Protein AF-A0A1V4Z090-F1 (afdb_monomer_lite)

pLDDT: mean 82.0, std 20.71, range [32.5, 97.88]

Structure (mmCIF, N/CA/C/O backbone):
data_AF-A0A1V4Z090-F1
#
_entry.id   AF-A0A1V4Z090-F1
#
loop_
_atom_site.group_PDB
_atom_site.id
_atom_site.type_symbol
_atom_site.label_atom_id
_atom_site.label_alt_id
_atom_site.label_comp_id
_atom_site.label_asym_id
_atom_site.label_entity_id
_atom_site.label_seq_id
_atom_site.pdbx_PDB_ins_code
_atom_site.Cartn_x
_atom_site.Cartn_y
_atom_site.Cartn_z
_atom_site.occupancy
_atom_site.B_iso_or_equiv
_atom_site.auth_seq_id
_atom_site.auth_comp_id
_atom_site.auth_asym_id
_atom_site.auth_atom_id
_atom_site.pdbx_PDB_model_num
ATOM 1 N N . MET A 1 1 ? 5.883 -4.866 31.010 1.00 48.19 1 MET A N 1
ATOM 2 C CA . MET A 1 1 ? 4.693 -4.701 30.143 1.00 48.19 1 MET A CA 1
ATOM 3 C C . MET A 1 1 ? 3.628 -3.938 30.915 1.00 48.19 1 MET A C 1
ATOM 5 O O . MET A 1 1 ? 3.401 -4.302 32.065 1.00 48.19 1 MET A O 1
ATOM 9 N N . PRO A 1 2 ? 2.993 -2.899 30.347 1.00 53.09 2 PRO A N 1
ATOM 10 C CA . PRO A 1 2 ? 1.845 -2.269 30.990 1.00 53.09 2 PRO A CA 1
ATOM 11 C C . PRO A 1 2 ? 0.722 -3.305 31.203 1.00 53.09 2 PRO A C 1
ATOM 13 O O . PRO A 1 2 ? 0.568 -4.217 30.383 1.00 53.09 2 PRO A O 1
ATOM 16 N N . PRO A 1 3 ? -0.043 -3.213 32.303 1.00 63.41 3 PRO A N 1
ATOM 17 C CA . PRO A 1 3 ? -1.095 -4.174 32.608 1.00 63.41 3 PRO A CA 1
ATOM 18 C C . PRO A 1 3 ? -2.150 -4.200 31.496 1.00 63.41 3 PRO A C 1
ATOM 20 O O . PRO A 1 3 ? -2.574 -3.152 31.006 1.00 63.41 3 PRO A O 1
ATOM 23 N N . LYS A 1 4 ? -2.600 -5.407 31.112 1.00 71.31 4 LYS A N 1
ATOM 24 C CA . LYS A 1 4 ? -3.694 -5.584 30.139 1.00 71.31 4 LYS A CA 1
ATOM 25 C C . LYS A 1 4 ? -4.899 -4.746 30.581 1.00 71.31 4 LYS A C 1
ATOM 27 O O . LYS A 1 4 ? -5.270 -4.787 31.760 1.00 71.31 4 LYS A O 1
ATOM 32 N N . SER A 1 5 ? -5.496 -3.991 29.657 1.00 84.00 5 SER A N 1
ATOM 33 C CA . SER A 1 5 ? -6.622 -3.109 29.979 1.00 84.00 5 SER A CA 1
ATOM 34 C C . SER A 1 5 ? -7.790 -3.908 30.579 1.00 84.00 5 SER A C 1
ATOM 36 O O . SER A 1 5 ? -7.995 -5.077 30.243 1.00 84.00 5 SER A O 1
ATOM 38 N N . ALA A 1 6 ? -8.575 -3.283 31.463 1.00 88.19 6 ALA A N 1
ATOM 39 C CA . ALA A 1 6 ? -9.779 -3.908 32.019 1.00 88.19 6 ALA A CA 1
ATOM 40 C C . ALA A 1 6 ? -10.785 -4.306 30.922 1.00 88.19 6 ALA A C 1
ATOM 42 O O . ALA A 1 6 ? -11.465 -5.315 31.056 1.00 88.19 6 ALA A O 1
ATOM 43 N N . VAL A 1 7 ? -10.807 -3.567 29.806 1.00 91.56 7 VAL A N 1
ATOM 44 C CA . VAL A 1 7 ? -11.645 -3.860 28.635 1.00 91.56 7 VAL A CA 1
ATOM 45 C C . VAL A 1 7 ? -11.236 -5.170 27.959 1.00 91.56 7 VAL A C 1
ATOM 47 O O . VAL A 1 7 ? -12.103 -5.932 27.554 1.00 91.56 7 VAL A O 1
ATOM 50 N N . ILE A 1 8 ? -9.936 -5.488 27.887 1.00 92.00 8 ILE A N 1
ATOM 51 C CA . ILE A 1 8 ? -9.457 -6.738 27.263 1.00 92.00 8 ILE A CA 1
ATOM 52 C C . ILE A 1 8 ? -9.982 -7.971 28.007 1.00 92.00 8 ILE A C 1
ATOM 54 O O . ILE A 1 8 ? -10.250 -8.995 27.386 1.00 92.00 8 ILE A O 1
ATOM 58 N N . ARG A 1 9 ? -10.114 -7.873 29.333 1.00 91.25 9 ARG A N 1
ATOM 59 C CA . ARG A 1 9 ? -10.601 -8.962 30.191 1.00 91.25 9 ARG A CA 1
ATOM 60 C C . ARG A 1 9 ? -12.127 -9.000 30.319 1.00 91.25 9 ARG A C 1
ATOM 62 O O . ARG A 1 9 ? -12.643 -9.919 30.943 1.00 91.25 9 ARG A O 1
ATOM 69 N N . SER A 1 10 ? -12.832 -8.007 29.781 1.00 92.25 10 SER A N 1
ATOM 70 C CA . SER A 1 10 ? -14.283 -7.902 29.907 1.00 92.25 10 SER A CA 1
ATOM 71 C C . SER A 1 10 ? -14.981 -8.965 29.050 1.00 92.25 10 SER A C 1
ATOM 73 O O . SER A 1 10 ? -14.665 -9.076 27.861 1.00 92.25 10 SER A O 1
ATOM 75 N N . PRO A 1 11 ? -15.982 -9.695 29.579 1.00 94.25 11 PRO A N 1
ATOM 76 C CA . PRO A 1 11 ? -16.840 -10.550 28.758 1.00 94.25 11 PRO A CA 1
ATOM 77 C C . PRO A 1 11 ? -17.638 -9.739 27.722 1.00 94.25 11 PRO A C 1
ATOM 79 O O . PRO A 1 11 ? -18.035 -10.266 26.685 1.00 94.25 11 PRO A O 1
ATOM 82 N N . ASN A 1 12 ? -17.819 -8.433 27.949 1.00 95.50 12 ASN A N 1
ATOM 83 C CA . ASN A 1 12 ? -18.485 -7.520 27.027 1.00 95.50 12 ASN A CA 1
ATOM 84 C C . ASN A 1 12 ? -17.537 -6.840 26.020 1.00 95.50 12 ASN A C 1
ATOM 86 O O . ASN A 1 12 ? -17.989 -5.969 25.272 1.00 95.50 12 ASN A O 1
ATOM 90 N N . ARG A 1 13 ? -16.258 -7.245 25.926 1.00 95.31 13 ARG A N 1
ATOM 91 C CA . ARG A 1 13 ? -15.265 -6.649 25.006 1.00 95.31 13 ARG A CA 1
ATOM 92 C C . ARG A 1 13 ? -15.789 -6.488 23.577 1.00 95.31 13 ARG A C 1
ATOM 94 O O . ARG A 1 13 ? -15.709 -5.398 23.028 1.00 95.31 13 ARG A O 1
ATOM 101 N N . ALA A 1 14 ? -16.371 -7.536 22.994 1.00 96.31 14 ALA A N 1
ATOM 102 C CA . ALA A 1 14 ? -16.863 -7.485 21.614 1.00 96.31 14 ALA A CA 1
ATOM 103 C C . ALA A 1 14 ? -17.972 -6.434 21.415 1.00 96.31 14 ALA A C 1
ATOM 105 O O . ALA A 1 14 ? -18.048 -5.790 20.371 1.00 96.31 14 ALA A O 1
ATOM 106 N N . LYS A 1 15 ? -18.832 -6.229 22.421 1.00 96.69 15 LYS A N 1
ATOM 107 C CA . LYS A 1 15 ? -19.849 -5.168 22.386 1.00 96.69 15 LYS A CA 1
ATOM 108 C C . LYS A 1 15 ? -19.212 -3.790 22.565 1.00 96.69 15 LYS A C 1
ATOM 110 O O . LYS A 1 15 ? -19.613 -2.860 21.875 1.00 96.69 15 LYS A O 1
ATOM 115 N N . ILE A 1 16 ? -18.206 -3.666 23.433 1.00 96.06 16 ILE A N 1
ATOM 116 C CA . ILE A 1 16 ? -17.433 -2.428 23.604 1.00 96.06 16 ILE A CA 1
ATOM 117 C C . ILE A 1 16 ? -16.760 -2.028 22.283 1.00 96.06 16 ILE A C 1
ATOM 119 O O . ILE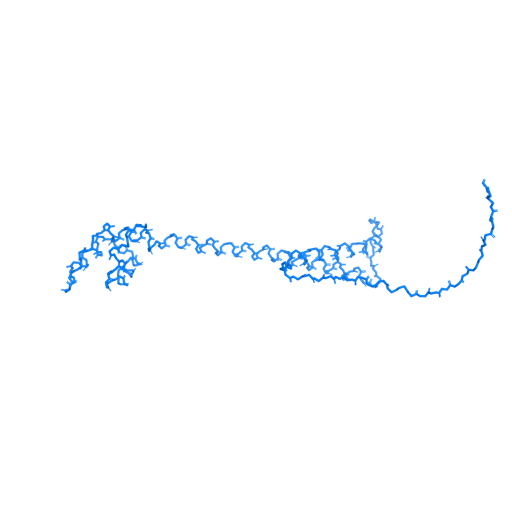 A 1 16 ? -16.893 -0.877 21.878 1.00 96.06 16 ILE A O 1
ATOM 123 N N . ASP A 1 17 ? -16.116 -2.968 21.585 1.00 96.81 17 ASP A N 1
ATOM 124 C CA . ASP A 1 17 ? -15.487 -2.735 20.277 1.00 96.81 17 ASP A CA 1
ATOM 125 C C . ASP A 1 17 ? -16.512 -2.207 19.256 1.00 96.81 17 ASP A C 1
ATOM 127 O O . ASP A 1 17 ? -16.273 -1.182 18.622 1.00 96.81 17 ASP A O 1
ATOM 131 N N . ARG A 1 18 ? -17.705 -2.819 19.178 1.00 97.19 18 ARG A N 1
ATOM 132 C CA . ARG A 1 18 ? -18.801 -2.348 18.303 1.00 97.19 18 ARG A CA 1
ATOM 133 C C . ARG A 1 18 ? -19.298 -0.946 18.654 1.00 97.19 18 ARG A C 1
ATOM 135 O O . ARG A 1 18 ? -19.659 -0.181 17.767 1.00 97.19 18 ARG A O 1
ATOM 142 N N . LEU A 1 19 ? -19.372 -0.599 19.938 1.00 96.88 19 LEU A N 1
ATOM 143 C CA . LEU A 1 19 ? -19.773 0.748 20.356 1.00 96.88 19 LEU A CA 1
ATOM 144 C C . LEU A 1 19 ? -18.691 1.773 19.989 1.00 96.88 19 LEU A C 1
ATOM 146 O O . LEU A 1 19 ? -19.007 2.845 19.480 1.00 96.88 19 LEU A O 1
ATOM 150 N N . LEU A 1 20 ? -17.415 1.428 20.178 1.00 96.06 20 LEU A N 1
ATOM 151 C CA . LEU A 1 20 ? -16.291 2.271 19.765 1.00 96.06 20 LEU A CA 1
ATOM 152 C C . LEU A 1 20 ? -16.247 2.472 18.246 1.00 96.06 20 LEU A C 1
ATOM 154 O O . LEU A 1 20 ? -15.969 3.583 17.797 1.00 96.06 20 LEU A O 1
ATOM 158 N N . GLU A 1 21 ? -16.547 1.427 17.475 1.00 95.69 21 GLU A N 1
ATOM 159 C CA . GLU A 1 21 ? -16.685 1.475 16.016 1.00 95.69 21 GLU A CA 1
ATOM 160 C C . GLU A 1 21 ? -17.807 2.426 15.583 1.00 95.69 21 GLU A C 1
ATOM 162 O O . GLU A 1 21 ? -17.612 3.240 14.685 1.00 95.69 21 GLU A O 1
ATOM 167 N N . LYS A 1 22 ? -18.948 2.407 16.284 1.00 95.75 22 LYS A N 1
ATOM 168 C CA . LYS A 1 22 ? -20.060 3.351 16.073 1.00 95.75 22 LYS A CA 1
ATOM 169 C C . LYS A 1 22 ? -19.756 4.789 16.510 1.00 95.75 22 LYS A C 1
ATOM 171 O O . LYS A 1 22 ? -20.589 5.669 16.320 1.00 95.75 22 LYS A O 1
ATOM 176 N N . GLY A 1 23 ? -18.586 5.042 17.096 1.00 94.56 23 GLY A N 1
ATOM 177 C CA . GLY A 1 23 ? -18.184 6.368 17.560 1.00 94.56 23 GLY A CA 1
ATOM 178 C C . GLY A 1 23 ? -18.700 6.736 18.951 1.00 94.56 23 GLY A C 1
ATOM 179 O O . GLY A 1 23 ? -18.560 7.890 19.358 1.00 94.56 23 GLY A O 1
ATOM 180 N N . GLU A 1 24 ? -19.242 5.778 19.707 1.00 97.25 24 GLU A N 1
ATOM 181 C CA . GLU A 1 24 ? -19.766 6.041 21.044 1.00 97.25 24 GLU A CA 1
ATOM 182 C C . GLU A 1 24 ? -18.681 6.535 22.004 1.00 97.25 24 GLU A C 1
ATOM 184 O O . GLU A 1 24 ? -17.514 6.117 21.976 1.00 97.25 24 GLU A O 1
ATOM 189 N N . SER A 1 25 ? -19.075 7.440 22.901 1.00 96.69 25 SER A N 1
ATOM 190 C CA . SER A 1 25 ? -18.127 8.027 23.845 1.00 96.69 25 SER A CA 1
ATOM 191 C C . SER A 1 25 ? -17.708 7.013 24.923 1.00 96.69 25 SER A C 1
ATOM 193 O O . SER A 1 25 ? -18.538 6.246 25.419 1.00 96.69 25 SER A O 1
ATOM 195 N N . PRO A 1 26 ? -16.451 7.052 25.412 1.00 96.75 26 PRO A N 1
ATOM 196 C CA . PRO A 1 26 ? -16.029 6.214 26.536 1.00 96.75 26 PRO A CA 1
ATOM 197 C C . PRO A 1 26 ? -16.899 6.375 27.794 1.00 96.75 26 PRO A C 1
ATOM 199 O O . PRO A 1 26 ? -17.019 5.441 28.586 1.00 96.75 26 PRO A O 1
ATOM 202 N N . ARG A 1 27 ? -17.518 7.551 27.988 1.00 97.31 27 ARG A N 1
ATOM 203 C CA . ARG A 1 27 ? -18.466 7.806 29.085 1.00 97.31 27 ARG A CA 1
ATOM 204 C C . ARG A 1 27 ? -19.779 7.060 28.889 1.00 97.31 27 ARG A C 1
ATOM 206 O O . ARG A 1 27 ? -20.229 6.417 29.832 1.00 97.31 27 ARG A O 1
ATOM 213 N N . PHE A 1 28 ? -20.346 7.102 27.684 1.00 97.88 28 PHE A N 1
ATOM 214 C CA . PHE A 1 28 ? -21.547 6.341 27.343 1.00 97.88 28 PHE A CA 1
ATOM 215 C C . PHE A 1 28 ? -21.330 4.847 27.594 1.00 97.88 28 PHE A C 1
ATOM 217 O O . PHE A 1 28 ? -22.081 4.233 28.346 1.00 97.88 28 PHE A O 1
ATOM 224 N N . ILE A 1 29 ? -20.235 4.293 27.068 1.00 97.44 29 ILE A N 1
ATOM 225 C CA . ILE A 1 29 ? -19.908 2.870 27.223 1.00 97.44 29 ILE A CA 1
ATOM 226 C C . ILE A 1 29 ? -19.699 2.509 28.703 1.00 97.44 29 ILE A C 1
ATOM 228 O O . ILE A 1 29 ? -20.197 1.486 29.164 1.00 97.44 29 ILE A O 1
ATOM 232 N N . SER A 1 30 ? -19.010 3.356 29.478 1.00 97.44 30 SER A N 1
ATOM 233 C CA . SER A 1 30 ? -18.836 3.148 30.926 1.00 97.44 30 SER A CA 1
ATOM 234 C C . SER A 1 30 ? -20.172 3.131 31.678 1.00 97.44 30 SER A C 1
ATOM 236 O O . SER A 1 30 ? -20.342 2.333 32.596 1.00 97.44 30 SER A O 1
ATOM 238 N N . ASN A 1 31 ? -21.124 3.986 31.298 1.00 97.44 31 ASN A N 1
ATOM 239 C CA . ASN A 1 31 ? -22.454 4.014 31.906 1.00 97.44 31 ASN A CA 1
ATOM 240 C C . ASN A 1 31 ? -23.289 2.796 31.499 1.00 97.44 31 ASN A C 1
ATOM 242 O O . ASN A 1 31 ? -23.902 2.178 32.363 1.00 97.44 31 ASN A O 1
ATOM 246 N N . TRP A 1 32 ? -23.243 2.409 30.224 1.00 97.12 32 TRP A N 1
ATOM 247 C CA . TRP A 1 32 ? -23.897 1.202 29.721 1.00 97.12 32 TRP A CA 1
ATOM 248 C C . TRP A 1 32 ? -23.408 -0.065 30.439 1.00 97.12 32 TRP A C 1
ATOM 250 O O . TRP A 1 32 ? -24.217 -0.885 30.857 1.00 97.12 32 TRP A O 1
ATOM 260 N N . LEU A 1 33 ? -22.098 -0.200 30.675 1.00 96.75 33 LEU A N 1
ATOM 261 C CA . LEU A 1 33 ? -21.540 -1.336 31.423 1.00 96.75 33 LEU A CA 1
ATOM 262 C C . LEU A 1 33 ? -22.051 -1.415 32.869 1.00 96.75 33 LEU A C 1
ATOM 264 O O . LEU A 1 33 ? -22.194 -2.509 33.412 1.00 96.75 33 LEU A O 1
ATOM 268 N N . LYS A 1 34 ? -22.345 -0.270 33.494 1.00 96.00 34 LYS A N 1
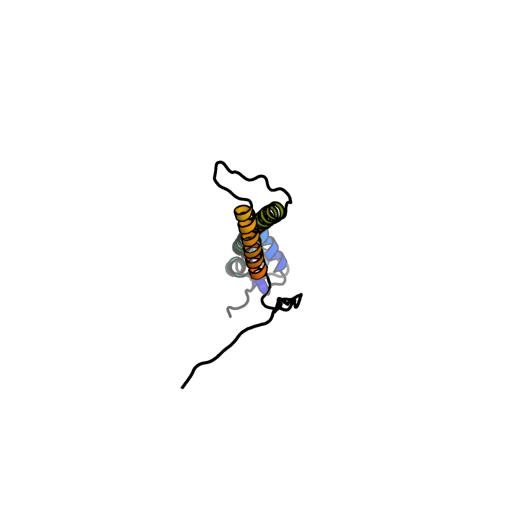ATOM 269 C CA . LYS A 1 34 ? -22.912 -0.211 34.851 1.00 96.00 34 LYS A CA 1
ATOM 270 C C . LYS A 1 34 ? -24.406 -0.528 34.891 1.00 96.00 34 LYS A C 1
ATOM 272 O O . LYS A 1 34 ? -24.891 -0.881 35.958 1.00 96.00 34 LYS A O 1
ATOM 277 N N . SER A 1 35 ? -2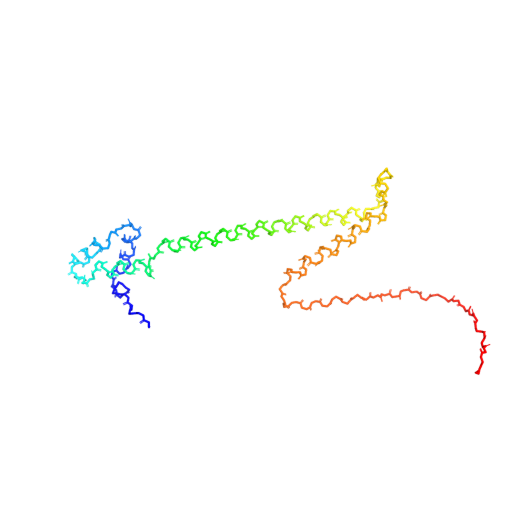5.121 -0.378 33.775 1.00 94.00 35 SER A N 1
ATOM 278 C CA . SER A 1 35 ? -26.565 -0.626 33.683 1.00 94.00 35 SER A CA 1
ATOM 279 C C . SER A 1 35 ? -26.920 -2.051 33.250 1.00 94.00 35 SER A C 1
ATOM 281 O O . SER A 1 35 ? -28.090 -2.334 33.015 1.00 94.00 35 SER A O 1
ATOM 283 N N . LEU A 1 36 ? -25.933 -2.934 33.075 1.00 94.00 36 LEU A N 1
ATOM 284 C CA . LEU A 1 36 ? -26.167 -4.342 32.756 1.00 94.00 36 LEU A CA 1
ATOM 285 C C . LEU A 1 36 ? -26.728 -5.099 33.965 1.00 94.00 36 LEU A C 1
ATOM 287 O O . LEU A 1 36 ? -26.445 -4.737 35.105 1.00 94.00 36 LEU A O 1
ATOM 291 N N . GLU A 1 37 ? -27.440 -6.201 33.707 1.00 90.00 37 GLU A N 1
ATOM 292 C CA . GLU A 1 37 ? -27.908 -7.131 34.751 1.00 90.00 37 GLU A CA 1
ATOM 293 C C . GLU A 1 37 ? -26.763 -7.602 35.657 1.00 90.00 37 GLU A C 1
ATOM 295 O O . GLU A 1 37 ? -26.923 -7.702 36.871 1.00 90.00 37 GLU A O 1
ATOM 300 N N . THR A 1 38 ? -25.581 -7.817 35.071 1.00 90.19 38 THR A N 1
ATOM 301 C CA . THR A 1 38 ? -24.312 -8.007 35.782 1.00 90.19 38 THR A CA 1
ATOM 302 C C . THR A 1 38 ? -23.408 -6.787 35.552 1.00 90.19 38 THR A C 1
ATOM 304 O O . THR A 1 38 ? -22.703 -6.744 34.537 1.00 90.19 38 THR A O 1
ATOM 307 N N . PRO A 1 39 ? -23.417 -5.780 36.450 1.00 91.38 39 PRO A N 1
ATOM 308 C CA . PRO A 1 39 ? -22.681 -4.538 36.246 1.00 91.38 39 PRO A CA 1
ATOM 309 C C . PRO A 1 39 ? -21.166 -4.740 36.198 1.00 91.38 39 PRO A C 1
ATOM 311 O O . PRO A 1 39 ? -20.567 -5.323 37.104 1.00 91.38 39 PRO A O 1
ATOM 314 N N . GLU A 1 40 ? -20.519 -4.147 35.198 1.00 93.00 40 GLU A N 1
ATOM 315 C CA . GLU A 1 40 ? -19.062 -4.090 35.111 1.00 93.00 40 GLU A CA 1
ATOM 316 C C . GLU A 1 40 ? -18.540 -2.698 35.476 1.00 93.00 40 GLU A C 1
ATOM 318 O O . GLU A 1 40 ? -18.886 -1.679 34.874 1.00 93.00 40 GLU A O 1
ATOM 323 N N . LYS A 1 41 ? -17.636 -2.641 36.459 1.00 92.75 41 LYS A N 1
ATOM 324 C CA . LYS A 1 41 ? -17.015 -1.389 36.911 1.00 92.75 41 LYS A CA 1
ATOM 325 C C . LYS A 1 41 ? -15.791 -1.039 36.062 1.00 92.75 41 LYS A C 1
ATOM 327 O O . LYS A 1 41 ? -14.662 -1.053 36.547 1.00 92.75 41 LYS A O 1
ATOM 332 N N . ILE A 1 42 ? -16.013 -0.692 34.795 1.00 94.75 42 ILE A N 1
ATOM 333 C CA . ILE A 1 42 ? -14.960 -0.176 33.907 1.00 94.75 42 ILE A CA 1
ATOM 334 C C . ILE A 1 42 ? -15.128 1.335 33.746 1.00 94.75 42 ILE A C 1
ATOM 336 O O . ILE A 1 42 ? -16.178 1.827 33.329 1.00 94.75 42 ILE A O 1
ATOM 340 N N . SER A 1 43 ? -14.085 2.095 34.084 1.00 95.31 43 SER A N 1
ATOM 341 C CA . SER A 1 43 ? -14.104 3.553 33.963 1.00 95.31 43 SER A CA 1
ATOM 342 C C . SER A 1 43 ? -13.991 4.005 32.505 1.00 95.31 43 SER A C 1
ATOM 344 O O . SER A 1 43 ? -13.324 3.378 31.680 1.00 95.31 43 SER A O 1
ATOM 346 N N . HIS A 1 44 ? -14.581 5.159 32.196 1.00 96.00 44 HIS A N 1
ATOM 347 C CA . HIS A 1 44 ? -14.423 5.810 30.895 1.00 96.00 44 HIS A CA 1
ATOM 348 C C . HIS A 1 44 ? -12.946 6.059 30.535 1.00 96.00 44 HIS A C 1
ATOM 350 O O . HIS A 1 44 ? -12.576 5.957 29.369 1.00 96.00 44 HIS A O 1
ATOM 356 N N . THR A 1 45 ? -12.079 6.317 31.521 1.00 95.50 45 THR A N 1
ATOM 357 C CA . THR A 1 45 ? -10.627 6.443 31.322 1.00 95.50 45 THR A CA 1
ATOM 358 C C . THR A 1 45 ? -10.003 5.137 30.834 1.00 95.50 45 THR A C 1
ATOM 360 O O . THR A 1 45 ? -9.216 5.152 29.890 1.00 95.50 45 THR A O 1
ATOM 363 N N . ALA A 1 46 ? -10.379 3.995 31.421 1.00 94.75 46 ALA A N 1
ATOM 364 C CA . ALA A 1 46 ? -9.893 2.688 30.979 1.00 94.75 46 ALA A CA 1
ATOM 365 C C . ALA A 1 46 ? -10.334 2.373 29.539 1.00 94.75 46 ALA A C 1
ATOM 367 O O . ALA A 1 46 ? -9.538 1.862 28.751 1.00 94.75 46 ALA A O 1
ATOM 368 N N . ILE A 1 47 ? -11.567 2.742 29.179 1.00 95.94 47 ILE A N 1
ATOM 369 C CA . ILE A 1 47 ? -12.098 2.597 27.816 1.00 95.94 47 ILE A CA 1
ATOM 370 C C . ILE A 1 47 ? -11.358 3.519 26.841 1.00 95.94 47 ILE A C 1
ATOM 372 O O . ILE A 1 47 ? -10.977 3.086 25.758 1.00 95.94 47 ILE A O 1
ATOM 376 N N . ASN A 1 48 ? -11.083 4.767 27.229 1.00 95.00 48 ASN A N 1
ATOM 377 C CA . ASN A 1 48 ? -10.323 5.707 26.405 1.00 95.00 48 ASN A CA 1
ATOM 378 C C . ASN A 1 48 ? -8.889 5.220 26.147 1.00 95.00 48 ASN A C 1
ATOM 380 O O . ASN A 1 48 ? -8.409 5.271 25.018 1.00 95.00 48 ASN A O 1
ATOM 384 N N . ASN A 1 49 ? -8.215 4.697 27.173 1.00 93.69 49 ASN A N 1
ATOM 385 C CA . ASN A 1 49 ? -6.876 4.127 27.023 1.00 93.69 49 ASN A CA 1
ATOM 386 C C . ASN A 1 49 ? -6.892 2.887 26.120 1.00 93.69 49 ASN A C 1
ATOM 388 O O . ASN A 1 49 ? -6.010 2.725 25.281 1.00 93.69 49 ASN A O 1
ATOM 392 N N . TYR A 1 50 ? -7.916 2.040 26.243 1.00 94.81 50 TYR A N 1
ATOM 393 C CA . TYR A 1 50 ? -8.105 0.910 25.337 1.00 94.81 50 TYR A CA 1
ATOM 394 C C . TYR A 1 50 ? -8.317 1.365 23.885 1.00 94.81 50 TYR A C 1
ATOM 396 O O . TYR A 1 50 ? -7.616 0.883 22.998 1.00 94.81 50 TYR A O 1
ATOM 404 N N . LYS A 1 51 ? -9.190 2.354 23.650 1.00 94.06 51 LYS A N 1
ATOM 405 C CA . LYS A 1 51 ? -9.407 2.954 22.324 1.00 94.06 51 LYS A CA 1
ATOM 406 C C . LYS A 1 51 ? -8.098 3.457 21.709 1.00 94.06 51 LYS A C 1
ATOM 408 O O . LYS A 1 51 ? -7.845 3.215 20.539 1.00 94.06 51 LYS A O 1
ATOM 413 N N . LYS A 1 52 ? -7.248 4.128 22.489 1.00 91.75 52 LYS A N 1
ATOM 414 C CA . LYS A 1 52 ? -5.982 4.693 21.994 1.00 91.75 52 LYS A CA 1
ATOM 415 C C . LYS A 1 52 ? -4.896 3.654 21.711 1.00 91.75 52 LYS A C 1
ATOM 417 O O . LYS A 1 52 ? -4.137 3.840 20.769 1.00 91.75 52 LYS A O 1
ATOM 422 N N . ASN A 1 53 ? -4.816 2.593 22.513 1.00 90.44 53 ASN A N 1
ATOM 423 C CA . ASN A 1 53 ? -3.670 1.674 22.490 1.00 90.44 53 ASN A CA 1
ATOM 424 C C . ASN A 1 53 ? -3.967 0.322 21.828 1.00 90.44 53 ASN A C 1
ATOM 426 O O . ASN A 1 53 ? -3.042 -0.382 21.438 1.00 90.44 53 ASN A O 1
ATOM 430 N N . HIS A 1 54 ? -5.239 -0.074 21.755 1.00 89.81 54 HIS A N 1
ATOM 431 C CA . HIS A 1 54 ? -5.644 -1.412 21.310 1.00 89.81 54 HIS A CA 1
ATOM 432 C C . HIS A 1 54 ? -6.747 -1.399 20.249 1.00 89.81 54 HIS A C 1
ATOM 434 O O . HIS A 1 54 ? -6.912 -2.392 19.550 1.00 89.81 54 HIS A O 1
ATOM 440 N N . PHE A 1 55 ? -7.495 -0.301 20.125 1.00 92.12 55 PHE A N 1
ATOM 441 C CA . PHE A 1 55 ? -8.582 -0.158 19.153 1.00 92.12 55 PHE A CA 1
ATOM 442 C C . PHE A 1 55 ? -8.496 1.185 18.412 1.00 92.12 55 PHE A C 1
ATOM 444 O O . PHE A 1 55 ? -9.485 1.897 18.222 1.00 92.12 55 PHE A O 1
ATOM 451 N N . ASN A 1 56 ? -7.273 1.574 18.042 1.00 91.56 56 ASN A N 1
ATOM 452 C CA . ASN A 1 56 ? -7.016 2.849 17.388 1.00 91.56 56 ASN A CA 1
ATOM 453 C C . ASN A 1 56 ? -7.265 2.736 15.882 1.00 91.56 56 ASN A C 1
ATOM 455 O O . ASN A 1 56 ? -6.343 2.543 15.091 1.00 91.56 56 ASN A O 1
ATOM 459 N N . ILE A 1 57 ? -8.535 2.869 15.503 1.00 91.00 57 ILE A N 1
ATOM 460 C CA . ILE A 1 57 ? -8.991 2.766 14.111 1.00 91.00 57 ILE A CA 1
ATOM 461 C C . ILE A 1 57 ? -8.225 3.731 13.198 1.00 91.00 57 ILE A C 1
ATOM 463 O O . ILE A 1 57 ? -7.841 3.351 12.098 1.00 91.00 57 ILE A O 1
ATOM 467 N N . ASN A 1 58 ? -7.954 4.958 13.650 1.00 90.56 58 ASN A N 1
ATOM 468 C CA . ASN A 1 58 ? -7.288 5.966 12.822 1.00 90.56 58 ASN A CA 1
ATOM 469 C C . ASN A 1 58 ? -5.825 5.608 12.542 1.00 90.56 58 ASN A C 1
ATOM 471 O O . ASN A 1 58 ? -5.344 5.804 11.425 1.00 90.56 58 ASN A O 1
ATOM 475 N N . GLN A 1 59 ? -5.120 5.071 13.541 1.00 92.31 59 GLN A N 1
ATOM 476 C CA . GLN A 1 59 ? -3.751 4.592 13.359 1.00 92.31 59 GLN A CA 1
ATOM 477 C C . GLN A 1 59 ? -3.713 3.432 12.360 1.00 92.31 59 GLN A C 1
ATOM 479 O O . GLN A 1 59 ? -2.949 3.481 11.400 1.00 92.31 59 GLN A O 1
ATOM 484 N N . GLU A 1 60 ? -4.586 2.441 12.536 1.00 93.81 60 GLU A N 1
ATOM 485 C CA . GLU A 1 60 ? -4.686 1.292 11.632 1.00 93.81 60 GLU A CA 1
ATOM 486 C C . GLU A 1 60 ? -5.073 1.714 10.204 1.00 93.81 60 GLU A C 1
ATOM 488 O O . GLU A 1 60 ? -4.490 1.249 9.225 1.00 93.81 60 GLU A O 1
ATOM 493 N N . ALA A 1 61 ? -6.014 2.651 10.061 1.00 94.94 61 ALA A N 1
ATOM 494 C CA . ALA A 1 61 ? -6.406 3.203 8.767 1.00 94.94 61 ALA A CA 1
ATOM 495 C C . ALA A 1 61 ? -5.242 3.928 8.076 1.00 94.94 61 ALA A C 1
ATOM 497 O O . ALA A 1 61 ? -5.065 3.791 6.867 1.00 94.94 61 ALA A O 1
ATOM 498 N N . THR A 1 62 ? -4.424 4.659 8.837 1.00 95.75 62 THR A N 1
ATOM 499 C CA . THR A 1 62 ? -3.232 5.344 8.315 1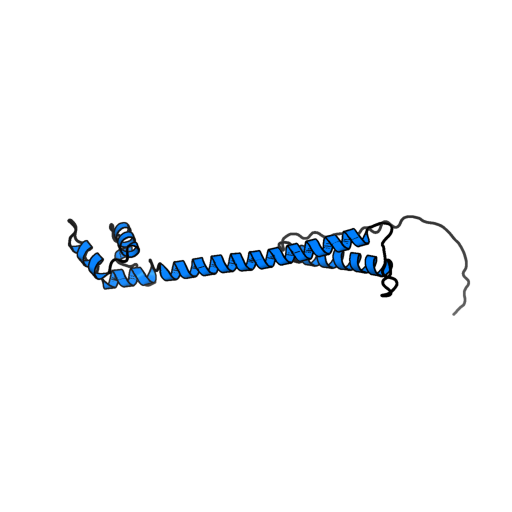.00 95.75 62 THR A CA 1
ATOM 500 C C . THR A 1 62 ? -2.200 4.342 7.804 1.00 95.75 62 THR A C 1
ATOM 502 O O . THR A 1 62 ? -1.668 4.518 6.707 1.00 95.75 62 THR A O 1
ATOM 505 N N . ILE A 1 63 ? -1.950 3.267 8.561 1.00 94.69 63 ILE A N 1
ATOM 506 C CA . ILE A 1 63 ? -1.055 2.176 8.150 1.00 94.69 63 ILE A CA 1
ATOM 507 C C . ILE A 1 63 ? -1.558 1.569 6.835 1.00 94.69 63 ILE A C 1
ATOM 509 O O . ILE A 1 63 ? -0.837 1.593 5.837 1.00 94.69 63 ILE A O 1
ATOM 513 N N . LYS A 1 64 ? -2.827 1.146 6.787 1.00 96.31 64 LYS A N 1
ATOM 514 C CA . LYS A 1 64 ? -3.439 0.555 5.586 1.00 96.31 64 LYS A CA 1
ATOM 515 C C . LYS A 1 64 ? -3.413 1.486 4.376 1.00 96.31 64 LYS A C 1
ATOM 517 O O . LYS A 1 64 ? -3.158 1.044 3.256 1.00 96.31 64 LYS A O 1
ATOM 522 N N . TYR A 1 65 ? -3.668 2.778 4.577 1.00 96.38 65 TYR A N 1
ATOM 523 C CA . TYR A 1 65 ? -3.592 3.772 3.508 1.00 96.38 65 TYR A CA 1
ATOM 524 C C . TYR A 1 65 ? -2.174 3.869 2.933 1.00 96.38 65 TYR A C 1
ATOM 526 O O . TYR A 1 65 ? -1.993 3.829 1.714 1.00 96.38 65 TYR A O 1
ATOM 534 N N . ASN A 1 66 ? -1.166 3.950 3.802 1.00 94.94 66 ASN A N 1
ATOM 535 C CA . ASN A 1 66 ? 0.231 4.042 3.390 1.00 94.94 66 ASN A CA 1
ATOM 536 C C . ASN A 1 66 ? 0.711 2.766 2.695 1.00 94.94 66 ASN A C 1
ATOM 538 O O . ASN A 1 66 ? 1.395 2.860 1.676 1.00 94.94 66 ASN A O 1
ATOM 542 N N . GLU A 1 67 ? 0.315 1.589 3.180 1.00 95.94 67 GLU A N 1
ATOM 543 C CA . GLU A 1 67 ? 0.584 0.309 2.518 1.00 95.94 67 GLU A CA 1
ATOM 544 C C . GLU A 1 67 ? -0.019 0.268 1.114 1.00 95.94 67 GLU A C 1
ATOM 546 O O . GLU A 1 67 ? 0.675 -0.064 0.151 1.00 95.94 67 GLU A O 1
ATOM 551 N N . LYS A 1 68 ? -1.289 0.670 0.973 1.00 95.56 68 LYS A N 1
ATOM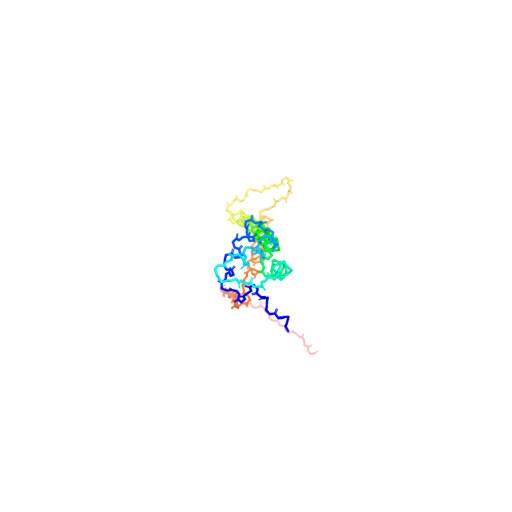 552 C CA . LYS A 1 68 ? -1.954 0.756 -0.330 1.00 95.56 68 LYS A CA 1
ATOM 553 C C . LYS A 1 68 ? -1.197 1.691 -1.272 1.00 95.56 68 LYS A C 1
ATOM 555 O O . LYS A 1 68 ? -0.893 1.310 -2.399 1.00 95.56 68 LYS A O 1
ATOM 560 N N . LYS A 1 69 ? -0.825 2.885 -0.805 1.00 96.38 69 LYS A N 1
ATOM 561 C CA . LYS A 1 69 ? -0.049 3.850 -1.598 1.00 96.38 69 LYS A CA 1
ATOM 562 C C . LYS A 1 69 ? 1.357 3.362 -1.926 1.00 96.38 69 LYS A C 1
ATOM 564 O O . LYS A 1 69 ? 1.886 3.700 -2.981 1.00 96.38 69 LYS A O 1
ATOM 569 N N . SER A 1 70 ? 1.982 2.591 -1.044 1.00 93.81 70 SER A N 1
ATOM 570 C CA . SER A 1 70 ? 3.271 1.955 -1.313 1.00 93.81 70 SER A CA 1
ATOM 571 C C . SER A 1 70 ? 3.146 0.938 -2.448 1.00 93.81 70 SER A C 1
ATOM 573 O O . SER A 1 70 ? 3.880 1.037 -3.426 1.00 93.81 70 SER A O 1
ATOM 575 N N . LYS A 1 71 ? 2.141 0.054 -2.387 1.00 96.25 71 LYS A N 1
ATOM 576 C CA . LYS A 1 71 ? 1.845 -0.917 -3.452 1.00 96.25 71 LYS A CA 1
ATOM 577 C C . LYS A 1 71 ? 1.525 -0.243 -4.786 1.00 96.25 71 LYS A C 1
ATOM 579 O O . LYS A 1 71 ? 2.046 -0.665 -5.807 1.00 96.25 71 LYS A O 1
ATOM 584 N N . GLU A 1 72 ? 0.729 0.827 -4.780 1.00 95.44 72 GLU A N 1
ATOM 585 C CA . GLU A 1 72 ? 0.445 1.614 -5.992 1.00 95.44 72 GLU A CA 1
ATOM 586 C C . GLU A 1 72 ? 1.720 2.222 -6.599 1.00 95.44 72 GLU A C 1
ATOM 588 O O . GLU A 1 72 ? 1.892 2.208 -7.815 1.00 95.44 72 GLU A O 1
ATOM 593 N N . ARG A 1 73 ? 2.623 2.763 -5.769 1.00 95.25 73 ARG A N 1
ATOM 594 C CA . ARG A 1 73 ? 3.903 3.323 -6.234 1.00 95.25 73 ARG A CA 1
ATOM 595 C C . ARG A 1 73 ? 4.835 2.246 -6.776 1.00 95.25 73 ARG A C 1
ATOM 597 O O . ARG A 1 73 ? 5.445 2.472 -7.814 1.00 95.25 73 ARG A O 1
ATOM 604 N N . LEU A 1 74 ? 4.910 1.100 -6.100 1.00 95.06 74 LEU A N 1
ATOM 605 C CA . LEU A 1 74 ? 5.678 -0.051 -6.560 1.00 95.06 74 LEU A CA 1
ATOM 606 C C . LEU A 1 74 ? 5.156 -0.539 -7.913 1.00 95.06 74 LEU A C 1
ATOM 608 O O . LEU A 1 74 ? 5.944 -0.639 -8.840 1.00 95.06 74 LEU A O 1
ATOM 612 N N . GLY A 1 75 ? 3.840 -0.737 -8.048 1.00 95.44 75 GLY A N 1
ATOM 613 C CA . GLY A 1 75 ? 3.217 -1.143 -9.310 1.00 95.44 75 GLY A CA 1
ATOM 614 C C . GLY A 1 75 ? 3.569 -0.198 -10.457 1.00 95.44 75 GLY A C 1
ATOM 615 O O . GLY A 1 75 ? 4.100 -0.639 -11.464 1.00 95.44 75 GLY A O 1
ATOM 616 N N . LYS A 1 76 ? 3.421 1.120 -10.260 1.00 95.62 76 LYS A N 1
ATOM 617 C CA . LYS A 1 76 ? 3.816 2.116 -11.273 1.00 95.62 76 LYS A CA 1
ATOM 618 C C . LYS A 1 76 ? 5.298 2.056 -11.648 1.00 95.62 76 LYS A C 1
ATOM 620 O O . LYS A 1 76 ? 5.644 2.287 -12.802 1.00 95.62 76 LYS A O 1
ATOM 625 N N . ALA A 1 77 ? 6.176 1.817 -10.676 1.00 94.50 77 ALA A N 1
ATOM 626 C CA . ALA A 1 77 ? 7.603 1.676 -10.941 1.00 94.50 77 ALA A CA 1
ATOM 627 C C . ALA A 1 77 ? 7.892 0.390 -11.731 1.00 94.50 77 ALA A C 1
ATOM 629 O O . ALA A 1 77 ? 8.661 0.433 -12.686 1.00 94.50 77 ALA A O 1
ATOM 630 N N . SER A 1 78 ? 7.233 -0.719 -11.386 1.00 94.19 78 SER A N 1
ATOM 631 C CA . SER A 1 78 ? 7.319 -1.982 -12.122 1.00 94.19 78 SER A CA 1
ATOM 632 C C . SER A 1 78 ? 6.801 -1.850 -13.554 1.00 94.19 78 SER A C 1
ATOM 634 O O . SER A 1 78 ? 7.496 -2.272 -14.470 1.00 94.19 78 SER A O 1
ATOM 636 N N . ASP A 1 79 ? 5.653 -1.201 -13.770 1.00 96.12 79 ASP A N 1
ATOM 637 C CA . ASP A 1 79 ? 5.089 -0.966 -15.109 1.00 96.12 79 ASP A CA 1
ATOM 638 C C . ASP A 1 79 ? 6.059 -0.175 -16.001 1.00 96.12 79 ASP A C 1
ATOM 640 O O . ASP A 1 79 ? 6.200 -0.452 -17.194 1.00 96.12 79 ASP A O 1
ATOM 644 N N . LYS A 1 80 ? 6.780 0.790 -15.414 1.00 95.19 80 LYS A N 1
ATOM 645 C CA . LYS A 1 80 ? 7.826 1.529 -16.124 1.00 95.19 80 LYS A CA 1
ATOM 646 C C . LYS A 1 80 ? 8.977 0.609 -16.537 1.00 95.19 80 LYS A C 1
ATOM 648 O O . LYS A 1 80 ? 9.390 0.656 -17.687 1.00 95.19 80 LYS A O 1
ATOM 653 N N . VAL A 1 81 ? 9.465 -0.239 -15.630 1.00 94.88 81 VAL A N 1
ATOM 654 C CA . VAL A 1 81 ? 10.536 -1.200 -15.946 1.00 94.88 81 VAL A CA 1
ATOM 655 C C . VAL A 1 81 ? 10.089 -2.193 -17.024 1.00 94.88 81 VAL A C 1
ATOM 657 O O . VAL A 1 81 ? 10.867 -2.504 -17.918 1.00 94.88 81 VAL A O 1
ATOM 660 N N . VAL A 1 82 ? 8.831 -2.647 -16.996 1.00 95.19 82 VAL A N 1
ATOM 661 C CA . VAL A 1 82 ? 8.254 -3.472 -18.073 1.00 95.19 82 VAL A CA 1
ATOM 662 C C . VAL A 1 82 ? 8.277 -2.718 -19.403 1.00 95.19 82 VAL A C 1
ATOM 664 O O . VAL A 1 82 ? 8.735 -3.268 -20.398 1.00 95.19 82 VAL A O 1
ATOM 667 N N . SER A 1 83 ? 7.877 -1.445 -19.412 1.00 95.56 83 SER A N 1
ATOM 668 C CA . SER A 1 83 ? 7.929 -0.607 -20.619 1.00 95.56 83 SER A CA 1
ATOM 669 C C . SER A 1 83 ? 9.363 -0.434 -21.145 1.00 95.56 83 SER A C 1
ATOM 671 O O . SER A 1 83 ? 9.589 -0.468 -22.353 1.00 95.56 83 SER A O 1
ATOM 673 N N . ASP A 1 84 ? 10.348 -0.282 -20.252 1.00 93.94 84 ASP A N 1
ATOM 674 C CA . ASP A 1 84 ? 11.768 -0.190 -20.616 1.00 93.94 84 ASP A CA 1
ATOM 675 C C . ASP A 1 84 ? 12.274 -1.515 -21.236 1.00 93.94 84 ASP A C 1
ATOM 677 O O . ASP A 1 84 ? 13.040 -1.501 -22.205 1.00 93.94 84 ASP A O 1
ATOM 681 N N . LEU A 1 85 ? 11.813 -2.667 -20.731 1.00 95.19 85 LEU A N 1
ATOM 682 C CA . LEU A 1 85 ? 12.110 -3.990 -21.300 1.00 95.19 85 LEU A CA 1
ATOM 683 C C . LEU A 1 85 ? 11.467 -4.180 -22.682 1.00 95.19 85 LEU A C 1
ATOM 685 O O . LEU A 1 85 ? 12.144 -4.630 -23.605 1.00 95.19 85 LEU A O 1
ATOM 689 N N . GLU A 1 86 ? 10.200 -3.794 -22.851 1.00 96.25 86 GLU A N 1
ATOM 690 C CA . GLU A 1 86 ? 9.507 -3.818 -24.148 1.00 96.25 86 GLU A CA 1
ATOM 691 C C . GLU A 1 86 ? 10.203 -2.910 -25.171 1.00 96.25 86 GLU A C 1
ATOM 693 O O . GLU A 1 86 ? 10.337 -3.254 -26.346 1.00 96.25 86 GLU A O 1
ATOM 698 N N . TYR A 1 87 ? 10.695 -1.748 -24.737 1.00 95.44 87 TYR A N 1
ATOM 699 C CA . TYR A 1 87 ? 11.504 -0.874 -25.582 1.00 95.44 87 TYR A CA 1
ATOM 700 C C . TYR A 1 87 ? 12.808 -1.553 -26.027 1.00 95.44 87 TYR A C 1
ATOM 702 O O . TYR A 1 87 ? 13.151 -1.489 -27.210 1.00 95.44 87 TYR A O 1
ATOM 710 N N . CYS A 1 88 ? 13.503 -2.250 -25.120 1.00 93.56 88 CYS A N 1
ATOM 711 C CA . CYS A 1 88 ? 14.684 -3.038 -25.477 1.00 93.56 88 CYS A CA 1
ATOM 712 C C . CYS A 1 88 ? 14.344 -4.117 -26.515 1.00 93.56 88 CYS A C 1
ATOM 714 O O . CYS A 1 88 ? 15.066 -4.245 -27.501 1.00 93.56 88 CYS A O 1
ATOM 716 N N . ASP A 1 89 ? 13.231 -4.834 -26.343 1.00 94.94 89 ASP A N 1
ATOM 717 C CA . ASP A 1 89 ? 12.782 -5.859 -27.294 1.00 94.94 89 ASP A CA 1
ATOM 718 C C . ASP A 1 89 ? 12.513 -5.290 -28.684 1.00 94.94 89 ASP A C 1
ATOM 720 O O . ASP A 1 89 ? 13.008 -5.822 -29.675 1.00 94.94 89 ASP A O 1
ATOM 724 N N . ASN A 1 90 ? 11.858 -4.133 -28.769 1.00 94.31 90 ASN A N 1
ATOM 725 C CA . ASN A 1 90 ? 11.638 -3.459 -30.047 1.00 94.31 90 ASN A CA 1
ATOM 726 C C . ASN A 1 90 ? 12.953 -3.082 -30.761 1.00 94.31 90 ASN A C 1
ATOM 728 O O . ASN A 1 90 ? 13.039 -3.177 -31.989 1.00 94.31 90 ASN A O 1
ATOM 732 N N . ILE A 1 91 ? 13.985 -2.651 -30.021 1.00 92.62 91 ILE A N 1
ATOM 733 C CA . ILE A 1 91 ? 15.309 -2.356 -30.599 1.00 92.62 91 ILE A CA 1
ATOM 734 C C . ILE A 1 91 ? 15.983 -3.642 -31.083 1.00 92.62 91 ILE A C 1
ATOM 736 O O . ILE A 1 91 ? 16.563 -3.656 -32.170 1.00 92.62 91 ILE A O 1
ATOM 740 N N . ILE A 1 92 ? 15.922 -4.708 -30.285 1.00 91.62 92 ILE A N 1
ATOM 741 C CA . ILE A 1 92 ? 16.508 -6.010 -30.616 1.00 91.62 92 ILE A CA 1
ATOM 742 C C . ILE A 1 92 ? 15.859 -6.566 -31.887 1.00 91.62 92 ILE A C 1
ATOM 744 O O . ILE A 1 92 ? 16.564 -6.956 -32.818 1.00 91.62 92 ILE A O 1
ATOM 748 N N . ASP A 1 93 ? 14.531 -6.532 -31.966 1.00 92.38 93 ASP A N 1
ATOM 749 C CA . ASP A 1 93 ? 13.773 -6.969 -33.136 1.00 92.38 93 ASP A CA 1
ATOM 750 C C . ASP A 1 93 ? 14.121 -6.148 -34.375 1.00 92.38 93 ASP A C 1
ATOM 752 O O . ASP A 1 93 ? 14.277 -6.700 -35.464 1.00 92.38 93 ASP A O 1
ATOM 756 N N . LEU A 1 94 ? 14.279 -4.827 -34.228 1.00 89.94 94 LEU A N 1
ATOM 757 C CA . LEU A 1 94 ? 14.729 -3.970 -35.319 1.00 89.94 94 LEU A CA 1
ATOM 758 C C . LEU A 1 94 ? 16.122 -4.386 -35.799 1.00 89.94 94 LEU A C 1
ATOM 760 O O . LEU A 1 94 ? 16.307 -4.581 -36.996 1.00 89.94 94 LEU A O 1
ATOM 764 N N . ALA A 1 95 ? 17.077 -4.554 -34.886 1.00 89.12 95 ALA A N 1
ATOM 765 C CA . ALA A 1 95 ? 18.459 -4.897 -35.211 1.00 89.12 95 ALA A CA 1
ATOM 766 C C . ALA A 1 95 ? 18.617 -6.269 -35.894 1.00 89.12 95 ALA A C 1
ATOM 768 O O . ALA A 1 95 ? 19.575 -6.459 -36.644 1.00 89.12 95 ALA A O 1
ATOM 769 N N . HIS A 1 96 ? 17.685 -7.200 -35.667 1.00 88.00 96 HIS A N 1
ATOM 770 C CA . HIS A 1 96 ? 17.664 -8.518 -36.307 1.00 88.00 96 HIS A CA 1
ATOM 771 C C . HIS A 1 96 ? 17.012 -8.545 -37.697 1.00 88.00 96 HIS A C 1
ATOM 773 O O . HIS A 1 96 ? 17.072 -9.576 -38.371 1.00 88.00 96 HIS A O 1
ATOM 779 N N . LYS A 1 97 ? 16.388 -7.453 -38.160 1.00 89.81 97 LYS A N 1
ATOM 780 C CA . LYS A 1 97 ? 15.784 -7.424 -39.499 1.00 89.81 97 LYS A CA 1
ATOM 781 C C . LYS A 1 97 ? 16.847 -7.522 -40.590 1.00 89.81 97 LYS A C 1
ATOM 783 O O . LYS A 1 97 ? 17.867 -6.838 -40.555 1.00 89.81 97 LYS A O 1
ATOM 788 N N . ILE A 1 98 ? 16.548 -8.335 -41.597 1.00 72.25 98 ILE A N 1
ATOM 789 C CA . ILE A 1 98 ? 17.271 -8.359 -42.869 1.00 72.25 98 ILE A CA 1
ATOM 790 C C . ILE A 1 98 ? 16.769 -7.152 -43.684 1.00 72.25 98 ILE A C 1
ATOM 792 O O . ILE A 1 98 ? 15.564 -6.903 -43.715 1.00 72.25 98 ILE A O 1
ATOM 796 N N . ASP A 1 99 ? 17.683 -6.382 -44.280 1.00 74.19 99 ASP A N 1
ATOM 797 C CA . ASP A 1 99 ? 17.430 -5.127 -45.015 1.00 74.19 99 ASP A CA 1
ATOM 798 C C . ASP A 1 99 ? 16.935 -3.944 -44.164 1.00 74.19 99 ASP A C 1
ATOM 800 O O . ASP A 1 99 ? 15.849 -3.379 -44.344 1.00 74.19 99 ASP A O 1
ATOM 804 N N . LEU A 1 100 ? 17.787 -3.515 -43.235 1.00 81.06 100 LEU A N 1
ATOM 805 C CA . LEU A 1 100 ? 17.571 -2.304 -42.451 1.00 81.06 100 LEU A CA 1
ATOM 806 C C . LEU A 1 100 ? 17.545 -1.054 -43.341 1.00 81.06 100 LEU A C 1
ATOM 808 O O . LEU A 1 100 ? 18.498 -0.734 -44.049 1.00 81.06 100 LEU A O 1
ATOM 812 N N . ARG A 1 101 ? 16.460 -0.280 -43.246 1.00 77.62 101 ARG A N 1
ATOM 813 C CA . ARG A 1 101 ? 16.421 1.078 -43.800 1.00 77.62 101 ARG A CA 1
ATOM 814 C C . ARG A 1 101 ? 17.193 2.008 -42.875 1.00 77.62 101 ARG A C 1
ATOM 816 O O . ARG A 1 101 ? 16.784 2.214 -41.735 1.00 77.62 101 ARG A O 1
ATOM 823 N N . VAL A 1 102 ? 18.284 2.571 -43.377 1.00 82.88 102 VAL A N 1
ATOM 824 C CA . VAL A 1 102 ? 19.185 3.425 -42.597 1.00 82.88 102 VAL A CA 1
ATOM 825 C C . VAL A 1 102 ? 19.078 4.886 -43.025 1.00 82.88 102 VAL A C 1
ATOM 827 O O . VAL A 1 102 ? 18.812 5.201 -44.187 1.00 82.88 102 VAL A O 1
ATOM 830 N N . ASP A 1 103 ? 19.277 5.798 -42.076 1.00 82.12 103 ASP A N 1
ATOM 831 C CA . ASP A 1 103 ? 19.248 7.234 -42.339 1.00 82.12 103 ASP A CA 1
ATOM 832 C C . ASP A 1 103 ? 20.644 7.744 -42.710 1.00 82.12 103 ASP A C 1
ATOM 834 O O . ASP A 1 103 ? 21.421 8.221 -41.877 1.00 82.12 103 ASP A O 1
ATOM 838 N N . HIS A 1 104 ? 20.947 7.680 -44.005 1.00 77.94 104 HIS A N 1
ATOM 839 C CA . HIS A 1 104 ? 22.203 8.189 -44.547 1.00 77.94 104 HIS A CA 1
ATOM 840 C C . HIS A 1 104 ? 22.364 9.710 -44.386 1.00 77.94 104 HIS A C 1
ATOM 842 O O . HIS A 1 104 ? 23.496 10.192 -44.320 1.00 77.94 104 HIS A O 1
ATOM 848 N N . LYS A 1 105 ? 21.267 10.477 -44.288 1.00 84.44 105 LYS A N 1
ATOM 849 C CA . LYS A 1 105 ? 21.312 11.941 -44.130 1.00 84.44 105 LYS A CA 1
ATOM 850 C C . LYS A 1 105 ? 21.864 12.325 -42.759 1.00 84.44 105 LYS A C 1
ATOM 852 O O . LYS A 1 105 ? 22.636 13.275 -42.655 1.00 84.44 105 LYS A O 1
ATOM 857 N N . ASN A 1 106 ? 21.521 11.541 -41.741 1.00 84.88 106 ASN A N 1
ATOM 858 C CA . ASN A 1 106 ? 22.046 11.676 -40.385 1.00 84.88 106 ASN A CA 1
ATOM 859 C C . ASN A 1 106 ? 23.268 10.777 -40.110 1.00 84.88 106 ASN A C 1
ATOM 861 O O . ASN A 1 106 ? 23.705 10.678 -38.967 1.00 84.88 106 ASN A O 1
ATOM 865 N N . LYS A 1 107 ? 23.853 10.164 -41.153 1.00 85.50 107 LYS A N 1
ATOM 866 C CA . LYS A 1 107 ? 25.013 9.255 -41.077 1.00 85.50 107 LYS A CA 1
ATOM 867 C C . LYS A 1 107 ? 24.806 8.035 -40.167 1.00 85.50 107 LYS A C 1
ATOM 869 O O . LYS A 1 107 ? 25.777 7.502 -39.642 1.00 85.50 107 LYS A O 1
ATOM 874 N N . ILE A 1 108 ? 23.567 7.582 -39.997 1.00 86.12 108 ILE A N 1
ATOM 875 C CA . ILE A 1 108 ? 23.265 6.350 -39.265 1.00 86.12 108 ILE A CA 1
ATOM 876 C C . ILE A 1 108 ? 23.490 5.176 -40.214 1.00 86.12 108 ILE A C 1
ATOM 878 O O . ILE A 1 108 ? 22.923 5.141 -41.307 1.00 86.12 108 ILE A O 1
ATOM 882 N N . THR A 1 109 ? 24.324 4.225 -39.806 1.00 88.50 109 THR A N 1
ATOM 883 C CA . THR A 1 109 ? 24.627 3.018 -40.581 1.00 88.50 109 THR A CA 1
ATOM 884 C C . THR A 1 109 ? 23.916 1.794 -40.015 1.00 88.50 109 THR A C 1
ATOM 886 O O . THR A 1 109 ? 23.443 1.785 -38.878 1.00 88.50 109 THR A O 1
ATOM 889 N N . GLU A 1 110 ? 23.875 0.715 -40.794 1.00 86.50 110 GLU A N 1
ATOM 890 C CA . GLU A 1 110 ? 23.337 -0.570 -40.338 1.00 86.50 110 GLU A CA 1
ATOM 891 C C . GLU A 1 110 ? 24.109 -1.102 -39.122 1.00 86.50 110 GLU A C 1
ATOM 893 O O . GLU A 1 110 ? 23.530 -1.650 -38.183 1.00 86.50 110 GLU A O 1
ATOM 898 N N . LEU A 1 111 ? 25.426 -0.877 -39.111 1.00 87.75 111 LEU A N 1
ATOM 899 C CA . LEU A 1 111 ? 26.294 -1.244 -38.001 1.00 87.75 111 LEU A CA 1
ATOM 900 C C . LEU A 1 111 ? 25.908 -0.512 -36.707 1.00 87.75 111 LEU A C 1
ATOM 902 O O . LEU A 1 111 ? 25.991 -1.107 -35.634 1.00 87.75 111 LEU A O 1
ATOM 906 N N . ASP A 1 112 ? 25.466 0.744 -36.787 1.00 87.06 112 ASP A N 1
ATOM 907 C CA . ASP A 1 112 ? 25.030 1.508 -35.611 1.00 87.06 112 ASP A CA 1
ATOM 908 C C . ASP A 1 112 ? 23.735 0.939 -35.023 1.00 87.06 112 ASP A C 1
ATOM 910 O O . ASP A 1 112 ? 23.626 0.785 -33.806 1.00 87.06 112 ASP A O 1
ATOM 914 N N . ILE A 1 113 ? 22.791 0.535 -35.879 1.00 87.19 113 ILE A N 1
ATOM 915 C CA . ILE A 1 113 ? 21.548 -0.131 -35.457 1.00 87.19 113 ILE A CA 1
ATOM 916 C C . ILE A 1 113 ? 21.860 -1.487 -34.806 1.00 87.19 113 ILE A C 1
ATOM 918 O O . ILE A 1 113 ? 21.322 -1.803 -33.745 1.00 87.19 113 ILE A O 1
ATOM 922 N N . LYS A 1 114 ? 22.785 -2.269 -35.379 1.00 88.56 114 LYS A N 1
ATOM 923 C CA . LYS A 1 114 ? 23.235 -3.544 -34.793 1.00 88.56 114 LYS A CA 1
ATOM 924 C C . LYS A 1 114 ? 23.926 -3.356 -33.438 1.00 88.56 114 LYS A C 1
ATOM 926 O O . LYS A 1 114 ? 23.677 -4.124 -32.509 1.00 88.56 114 LYS A O 1
ATOM 931 N N . LYS A 1 115 ? 24.750 -2.313 -33.283 1.00 91.06 115 LYS A N 1
ATOM 932 C CA . LYS A 1 115 ? 25.369 -1.951 -31.993 1.00 91.06 115 LYS A CA 1
ATOM 933 C C . LYS A 1 115 ? 24.327 -1.554 -30.948 1.00 91.06 115 LYS A C 1
ATOM 935 O O . LYS A 1 115 ? 24.449 -1.976 -29.801 1.00 91.06 115 LYS A O 1
ATOM 940 N N . LEU A 1 116 ? 23.307 -0.792 -31.343 1.00 90.62 116 LEU A N 1
ATOM 941 C CA . LEU A 1 116 ? 22.158 -0.466 -30.492 1.00 90.62 116 LEU A CA 1
ATOM 942 C C . LEU A 1 116 ? 21.404 -1.728 -30.051 1.00 90.62 116 LEU A C 1
ATOM 944 O O . LEU A 1 116 ? 21.088 -1.853 -28.872 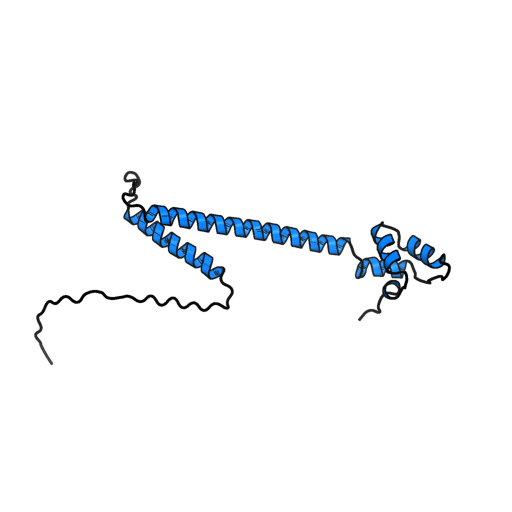1.00 90.62 116 LEU A O 1
ATOM 948 N N . GLY A 1 117 ? 21.199 -2.693 -30.953 1.00 91.06 117 GLY A N 1
ATOM 949 C CA . GLY A 1 117 ? 20.644 -4.010 -30.622 1.00 91.06 117 GLY A CA 1
ATOM 950 C C . GLY A 1 117 ? 21.447 -4.735 -29.543 1.00 91.06 117 GLY A C 1
ATOM 951 O O . GLY A 1 117 ? 20.890 -5.161 -28.535 1.00 91.06 117 GLY A O 1
ATOM 952 N N . LEU A 1 118 ? 22.773 -4.806 -29.693 1.00 90.81 118 LEU A N 1
ATOM 953 C CA . LEU A 1 118 ? 23.644 -5.429 -28.691 1.00 90.81 118 LEU A CA 1
ATOM 954 C C . LEU A 1 118 ? 23.602 -4.698 -27.337 1.00 90.81 118 LEU A C 1
ATOM 956 O O . LEU A 1 118 ? 23.638 -5.342 -26.289 1.00 90.81 118 LEU A O 1
ATOM 960 N N . GLN A 1 119 ? 23.530 -3.364 -27.342 1.00 93.38 119 GLN A N 1
ATOM 961 C CA . GLN A 1 119 ? 23.355 -2.578 -26.118 1.00 93.38 119 GLN A CA 1
ATOM 962 C C . GLN A 1 119 ? 22.012 -2.886 -25.447 1.00 93.38 119 GLN A C 1
ATOM 964 O O . GLN A 1 119 ? 21.992 -3.139 -24.246 1.00 93.38 119 GLN A O 1
ATOM 969 N N . ALA A 1 120 ? 20.923 -2.953 -26.216 1.00 91.31 120 ALA A N 1
ATOM 970 C CA . ALA A 1 120 ? 19.600 -3.303 -25.708 1.00 91.31 120 ALA A CA 1
ATOM 971 C C . ALA A 1 120 ? 19.564 -4.714 -25.095 1.00 91.31 120 ALA A C 1
ATOM 973 O O . ALA A 1 120 ? 18.976 -4.890 -24.030 1.00 91.31 120 ALA A O 1
ATOM 974 N N . VAL A 1 121 ? 20.255 -5.700 -25.690 1.00 92.94 121 VAL A N 1
ATOM 975 C CA . VAL A 1 121 ? 20.410 -7.043 -25.093 1.00 92.94 121 VAL A CA 1
ATOM 976 C C . VAL A 1 121 ? 21.087 -6.963 -23.724 1.00 92.94 121 VAL A C 1
ATOM 978 O O . VAL A 1 121 ? 20.584 -7.540 -22.760 1.00 92.94 121 VAL A O 1
ATOM 981 N N . LYS A 1 122 ? 22.204 -6.231 -23.617 1.00 93.00 122 LYS A N 1
ATOM 982 C CA . LYS A 1 122 ? 22.939 -6.084 -22.349 1.00 93.00 122 LYS A CA 1
ATOM 983 C C . LYS A 1 122 ? 22.088 -5.408 -21.279 1.00 93.00 122 LYS A C 1
ATOM 985 O O . LYS A 1 122 ? 21.971 -5.932 -20.178 1.00 93.00 122 LYS A O 1
ATOM 990 N N . THR A 1 123 ? 21.439 -4.296 -21.617 1.00 93.00 123 THR A N 1
ATOM 991 C CA . THR A 1 123 ? 20.553 -3.578 -20.691 1.00 93.00 123 THR A CA 1
ATOM 992 C C . THR A 1 123 ? 19.376 -4.446 -20.248 1.00 93.00 123 THR A C 1
ATOM 994 O O . THR A 1 123 ? 19.072 -4.497 -19.057 1.00 93.00 123 THR A O 1
ATOM 997 N N . LYS A 1 124 ? 18.750 -5.193 -21.169 1.00 92.50 124 LYS A N 1
ATOM 998 C CA . LYS A 1 124 ? 17.687 -6.149 -20.832 1.00 92.50 124 LYS A CA 1
ATOM 999 C C . LYS A 1 124 ? 18.181 -7.199 -19.835 1.00 92.50 124 LYS A C 1
ATOM 1001 O O . LYS A 1 124 ? 17.500 -7.480 -18.852 1.00 92.50 124 LYS A O 1
ATOM 1006 N N . GLN A 1 125 ? 19.368 -7.758 -20.065 1.00 92.81 125 GLN A N 1
ATOM 1007 C CA . GLN A 1 125 ? 19.968 -8.753 -19.180 1.00 92.81 125 GLN A CA 1
ATOM 1008 C C . GLN A 1 125 ? 20.265 -8.187 -17.784 1.00 92.81 125 GLN A C 1
ATOM 1010 O O . GLN A 1 125 ? 19.941 -8.838 -16.796 1.00 92.81 125 GLN A O 1
ATOM 1015 N N . GLU A 1 126 ? 20.822 -6.978 -17.690 1.00 92.12 126 GLU A N 1
ATOM 1016 C CA . GLU A 1 126 ? 21.098 -6.311 -16.410 1.00 92.12 126 GLU A CA 1
ATOM 1017 C C . GLU A 1 126 ? 19.820 -6.101 -15.586 1.00 92.12 126 GLU A C 1
ATOM 1019 O O . GLU A 1 126 ? 19.796 -6.417 -14.397 1.00 92.12 126 GLU A O 1
ATOM 1024 N N . ILE A 1 127 ? 18.742 -5.621 -16.218 1.00 90.75 127 ILE A N 1
ATOM 1025 C CA . ILE A 1 127 ? 17.445 -5.415 -15.553 1.00 90.75 127 ILE A CA 1
ATOM 1026 C C . ILE A 1 127 ? 16.881 -6.745 -15.035 1.00 90.75 127 ILE A C 1
ATOM 1028 O O . ILE A 1 127 ? 16.394 -6.812 -13.907 1.00 90.75 127 ILE A O 1
ATOM 1032 N N . LEU A 1 128 ? 16.952 -7.810 -15.840 1.00 90.75 128 LEU A N 1
ATOM 1033 C CA . LEU A 1 128 ? 16.440 -9.126 -15.452 1.00 90.75 128 LEU A CA 1
ATOM 1034 C C . LEU A 1 128 ? 17.267 -9.762 -14.327 1.00 90.75 128 LEU A C 1
ATOM 1036 O O . LEU A 1 128 ? 16.685 -10.317 -13.400 1.00 90.75 128 LEU A O 1
ATOM 1040 N N . GLN A 1 129 ? 18.596 -9.628 -14.361 1.00 89.31 129 GLN A N 1
ATOM 1041 C CA . GLN A 1 129 ? 19.492 -10.132 -13.312 1.00 89.31 129 GLN A CA 1
ATOM 1042 C C . GLN A 1 129 ? 19.282 -9.423 -11.972 1.00 89.31 129 GLN A C 1
ATOM 1044 O O . GLN A 1 129 ? 19.300 -10.070 -10.931 1.00 89.31 129 GLN A O 1
ATOM 1049 N N . GLN A 1 130 ? 19.020 -8.112 -11.980 1.00 83.38 130 GLN A N 1
ATOM 1050 C CA . GLN A 1 130 ? 18.666 -7.368 -10.762 1.00 83.38 130 GLN A CA 1
ATOM 1051 C C . GLN A 1 130 ? 17.341 -7.836 -10.135 1.00 83.38 130 GLN A C 1
ATOM 1053 O O . GLN A 1 130 ? 17.102 -7.589 -8.954 1.00 83.38 130 GLN A O 1
ATOM 1058 N N . GLY A 1 131 ? 16.471 -8.473 -10.924 1.00 70.56 131 GLY A N 1
ATOM 1059 C CA . GLY A 1 131 ? 15.194 -9.024 -10.478 1.00 70.56 131 GLY A CA 1
ATOM 1060 C C . GLY A 1 131 ? 15.253 -10.485 -10.027 1.00 70.56 131 GLY A C 1
ATOM 1061 O O . GLY A 1 131 ? 14.246 -10.987 -9.519 1.00 70.56 131 GLY A O 1
ATOM 1062 N N . GLU A 1 132 ? 16.381 -11.182 -10.204 1.00 71.94 132 GLU A N 1
ATOM 1063 C CA . GLU A 1 132 ? 16.515 -12.553 -9.718 1.00 71.94 132 GLU A CA 1
ATOM 1064 C C . GLU A 1 132 ? 16.643 -12.559 -8.184 1.00 71.94 132 GLU A C 1
ATOM 1066 O O . GLU A 1 132 ? 17.458 -11.821 -7.626 1.00 71.94 132 GLU A O 1
ATOM 1071 N N . PRO A 1 133 ? 15.849 -13.372 -7.461 1.00 57.44 133 PRO A N 1
ATOM 1072 C CA . PRO A 1 133 ? 16.098 -13.590 -6.042 1.00 57.44 133 PRO A CA 1
ATOM 1073 C C . PRO A 1 133 ? 17.498 -14.201 -5.882 1.00 57.44 133 PRO A C 1
ATOM 1075 O O . PRO A 1 133 ? 17.848 -15.097 -6.650 1.00 57.44 133 PRO A O 1
ATOM 1078 N N . GLU A 1 134 ? 18.268 -13.755 -4.880 1.00 58.53 134 GLU A N 1
ATOM 1079 C CA . GLU A 1 134 ? 19.691 -14.108 -4.660 1.00 58.53 134 GLU A CA 1
ATOM 1080 C C . GLU A 1 134 ? 20.004 -15.625 -4.571 1.00 58.53 134 GLU A C 1
ATOM 1082 O O . GLU A 1 134 ? 21.165 -16.019 -4.511 1.00 58.53 134 GLU A O 1
ATOM 1087 N N . ASP A 1 135 ? 18.998 -16.498 -4.635 1.00 53.97 135 ASP A N 1
ATOM 1088 C CA . ASP A 1 135 ? 19.118 -17.956 -4.551 1.00 53.97 135 ASP A CA 1
ATOM 1089 C C . ASP A 1 135 ? 19.286 -18.688 -5.900 1.00 53.97 135 ASP A C 1
ATOM 1091 O O . ASP A 1 135 ? 19.228 -19.921 -5.942 1.00 53.97 135 ASP A O 1
ATOM 1095 N N . LYS A 1 136 ? 19.511 -17.996 -7.025 1.00 46.84 136 LYS A N 1
ATOM 1096 C CA . LYS A 1 136 ? 19.782 -18.663 -8.315 1.00 46.84 136 LYS A CA 1
ATOM 1097 C C . LYS A 1 136 ? 21.161 -18.323 -8.871 1.00 46.84 136 LYS A C 1
ATOM 1099 O O . LYS A 1 136 ? 21.320 -17.503 -9.761 1.00 46.84 136 LYS A O 1
ATOM 1104 N N . ASN A 1 137 ? 22.167 -19.064 -8.412 1.00 39.72 137 ASN A N 1
ATOM 1105 C CA . ASN A 1 137 ? 23.433 -19.212 -9.132 1.00 39.72 137 ASN A CA 1
ATOM 1106 C C . ASN A 1 137 ? 23.190 -19.928 -10.475 1.00 39.72 137 ASN A C 1
ATOM 1108 O O . ASN A 1 137 ? 23.361 -21.143 -10.580 1.00 39.72 137 ASN A O 1
ATOM 1112 N N . VAL A 1 138 ? 22.806 -19.190 -11.517 1.00 43.91 138 VAL A N 1
ATOM 1113 C CA . VAL A 1 138 ? 22.890 -19.675 -12.899 1.00 43.91 138 VAL A CA 1
ATOM 1114 C C . VAL A 1 138 ? 24.201 -19.166 -13.488 1.00 43.91 138 VAL A C 1
ATOM 1116 O O . VAL A 1 138 ? 24.300 -18.051 -13.993 1.00 43.91 138 VAL A O 1
ATOM 1119 N N . ARG A 1 139 ? 25.245 -19.999 -13.410 1.00 36.44 139 ARG A N 1
ATOM 1120 C CA . ARG A 1 139 ? 26.448 -19.822 -14.231 1.00 36.44 139 ARG A CA 1
ATOM 1121 C C . ARG A 1 139 ? 26.074 -20.109 -15.682 1.00 36.44 139 ARG A C 1
ATOM 1123 O O . ARG A 1 139 ? 25.829 -21.257 -16.038 1.00 36.44 139 ARG A O 1
ATOM 1130 N N . VAL A 1 140 ? 26.048 -19.072 -16.511 1.00 40.19 140 VAL A N 1
ATOM 1131 C CA . VAL A 1 140 ? 26.030 -19.228 -17.967 1.00 40.19 140 VAL A CA 1
ATOM 1132 C C . VAL A 1 140 ? 27.480 -19.418 -18.418 1.00 40.19 140 VAL A C 1
ATOM 1134 O O . VAL A 1 140 ? 28.237 -18.453 -18.502 1.00 40.19 140 VAL A O 1
ATOM 1137 N N . GLU A 1 141 ? 27.891 -20.665 -18.650 1.00 33.16 141 GLU A N 1
ATOM 1138 C CA . GLU A 1 141 ? 29.130 -20.963 -19.376 1.00 33.16 141 GLU A CA 1
ATOM 1139 C C . GLU A 1 141 ? 28.889 -20.725 -20.868 1.00 33.16 141 GLU A C 1
ATOM 1141 O O . GLU A 1 141 ? 28.097 -21.416 -21.509 1.00 33.16 141 GLU A O 1
ATOM 1146 N N . ILE A 1 142 ? 29.564 -19.719 -21.423 1.00 37.88 142 ILE A N 1
ATOM 1147 C CA . ILE A 1 142 ? 29.637 -19.519 -22.868 1.00 37.88 142 ILE A CA 1
ATOM 1148 C C . ILE A 1 142 ? 30.631 -20.554 -23.397 1.00 37.88 142 ILE A C 1
ATOM 1150 O O . ILE A 1 142 ? 31.842 -20.378 -23.272 1.00 37.88 142 ILE A O 1
ATOM 1154 N N . VAL A 1 143 ? 30.119 -21.645 -23.965 1.00 35.84 143 VAL A N 1
ATOM 1155 C CA . VAL A 1 143 ? 30.934 -22.591 -24.731 1.00 35.84 143 VAL A CA 1
ATOM 1156 C C . VAL A 1 143 ? 31.207 -21.956 -26.091 1.00 35.84 143 VAL A C 1
ATOM 1158 O O . VAL A 1 143 ? 30.323 -21.894 -26.945 1.00 35.84 143 VAL A O 1
ATOM 1161 N N . VAL A 1 144 ? 32.425 -21.451 -26.279 1.00 37.84 144 VAL A N 1
ATOM 1162 C CA . VAL A 1 144 ? 32.939 -21.126 -27.612 1.00 37.84 144 VAL A CA 1
ATOM 1163 C C . VAL A 1 144 ? 33.276 -22.457 -28.273 1.00 37.84 144 VAL A C 1
ATOM 1165 O O . VAL A 1 144 ? 34.208 -23.144 -27.862 1.00 37.84 144 VAL A O 1
ATOM 1168 N N . VAL A 1 145 ? 32.454 -22.864 -29.237 1.00 38.25 145 VAL A N 1
ATOM 1169 C CA . VAL A 1 145 ? 32.770 -23.984 -30.122 1.00 38.25 145 VAL A CA 1
ATOM 1170 C C . VAL A 1 145 ? 33.637 -23.405 -31.234 1.00 38.25 145 VAL A C 1
ATOM 1172 O O . VAL A 1 145 ? 33.113 -22.797 -32.165 1.00 38.25 145 VAL A O 1
ATOM 1175 N N . ASP A 1 146 ? 34.956 -23.537 -31.097 1.00 37.81 146 ASP A N 1
ATOM 1176 C CA . ASP A 1 146 ? 35.883 -23.281 -32.199 1.00 37.81 146 ASP A CA 1
ATOM 1177 C C . ASP A 1 146 ? 35.661 -24.373 -33.252 1.00 37.81 146 ASP A C 1
ATOM 1179 O O . ASP A 1 146 ? 36.035 -25.532 -33.066 1.00 37.81 146 ASP A O 1
ATOM 1183 N N . SER A 1 147 ? 34.965 -23.997 -34.325 1.00 40.50 147 SER A N 1
ATOM 1184 C CA . SER A 1 147 ? 34.800 -24.804 -35.528 1.00 40.50 147 SER A CA 1
ATOM 1185 C C . SER A 1 147 ? 35.871 -24.398 -36.532 1.00 40.50 147 SER A C 1
ATOM 1187 O O . SER A 1 147 ? 35.963 -23.230 -36.909 1.00 40.50 147 SER A O 1
ATOM 1189 N N . ASP A 1 148 ? 36.594 -25.423 -36.970 1.00 41.19 148 ASP A N 1
ATOM 1190 C CA . ASP A 1 148 ? 37.356 -25.544 -38.210 1.00 41.19 148 ASP A CA 1
ATOM 1191 C C . ASP A 1 148 ? 38.831 -25.120 -38.178 1.00 41.19 148 ASP A C 1
ATOM 1193 O O . ASP A 1 148 ? 39.236 -23.987 -38.436 1.00 41.19 148 ASP A O 1
ATOM 1197 N N . GLU A 1 149 ? 39.635 -26.155 -37.907 1.00 46.03 149 GLU A N 1
ATOM 1198 C CA . GLU A 1 149 ? 40.928 -26.405 -38.530 1.00 46.03 149 GLU A CA 1
ATOM 1199 C C . GLU A 1 149 ? 40.899 -26.036 -40.021 1.00 46.03 149 GLU A C 1
ATOM 1201 O O . GLU A 1 149 ? 40.167 -26.646 -40.797 1.00 46.03 149 GLU A O 1
ATOM 1206 N N . ASP A 1 150 ? 41.770 -25.120 -40.450 1.00 36.75 150 ASP A N 1
ATOM 1207 C CA . ASP A 1 150 ? 42.430 -25.327 -41.730 1.00 36.75 150 ASP A CA 1
ATOM 1208 C C . ASP A 1 150 ? 43.845 -24.743 -41.772 1.00 36.75 150 ASP A C 1
ATOM 1210 O O . ASP A 1 150 ? 44.190 -23.708 -41.200 1.00 36.75 150 ASP A O 1
ATOM 1214 N N . ASN A 1 151 ? 44.674 -25.531 -42.429 1.00 39.69 151 ASN A N 1
ATOM 1215 C CA . ASN A 1 151 ? 46.117 -25.625 -42.378 1.00 39.69 151 ASN A CA 1
ATOM 1216 C C . ASN A 1 151 ? 46.800 -24.585 -43.287 1.00 39.69 151 ASN A C 1
ATOM 1218 O O . ASN A 1 151 ? 46.448 -24.462 -44.460 1.00 39.69 151 ASN A O 1
ATOM 1222 N N . THR A 1 152 ? 47.849 -23.896 -42.821 1.00 36.81 152 THR A N 1
ATOM 1223 C CA . THR A 1 152 ? 48.933 -23.460 -43.726 1.00 36.81 152 THR A CA 1
ATOM 1224 C C . THR A 1 152 ? 50.264 -23.243 -42.998 1.00 36.81 152 THR A C 1
ATOM 1226 O O . THR A 1 152 ? 50.353 -22.557 -41.984 1.00 36.81 152 THR A O 1
ATOM 1229 N N . MET A 1 153 ? 51.289 -23.899 -43.544 1.00 40.72 153 MET A N 1
ATOM 1230 C CA . MET A 1 153 ? 52.659 -24.071 -43.058 1.00 40.72 153 MET A CA 1
ATOM 1231 C C . MET A 1 153 ? 53.600 -22.875 -43.318 1.00 40.72 153 MET A C 1
ATOM 1233 O O . MET A 1 153 ? 53.389 -22.104 -44.247 1.00 40.72 153 MET A O 1
ATOM 1237 N N . GLU A 1 154 ? 54.716 -22.895 -42.566 1.00 34.06 154 GLU A N 1
ATOM 1238 C CA . GLU A 1 154 ? 56.050 -22.294 -42.814 1.00 34.06 154 GLU A CA 1
ATOM 1239 C C . GLU A 1 154 ? 56.209 -20.768 -42.603 1.00 34.06 154 GLU A C 1
ATOM 1241 O O . GLU A 1 154 ? 55.375 -19.974 -43.002 1.00 34.06 154 GLU A O 1
ATOM 1246 N N . ALA A 1 155 ? 57.260 -20.236 -41.960 1.00 32.50 155 ALA A N 1
ATOM 1247 C CA . ALA A 1 155 ? 58.619 -20.731 -41.729 1.00 32.50 155 ALA A CA 1
ATOM 1248 C C . ALA A 1 155 ? 59.271 -20.100 -40.469 1.00 32.50 155 ALA A C 1
ATOM 1250 O O . ALA A 1 155 ? 59.046 -18.932 -40.155 1.00 32.50 155 ALA A O 1
ATOM 1251 N N . GLN A 1 156 ? 60.160 -20.843 -39.794 1.00 41.03 156 GLN A N 1
ATOM 1252 C CA . GLN A 1 156 ? 61.298 -20.264 -39.052 1.00 41.03 156 GLN A CA 1
ATOM 1253 C C . GLN A 1 156 ? 62.524 -20.225 -39.990 1.00 41.03 156 GLN A C 1
ATOM 1255 O O . GLN A 1 156 ? 62.598 -21.062 -40.891 1.00 41.03 156 GLN A O 1
ATOM 1260 N N . PRO A 1 157 ? 63.522 -19.336 -39.780 1.00 43.78 157 PRO A N 1
ATOM 1261 C CA . PRO A 1 157 ? 64.622 -19.716 -38.880 1.00 43.78 157 PRO A CA 1
ATOM 1262 C C . PRO A 1 157 ? 65.268 -18.581 -38.047 1.00 43.78 157 PRO A C 1
ATOM 1264 O O . PRO A 1 157 ? 65.467 -17.465 -38.505 1.00 43.78 157 PRO A O 1
ATOM 1267 N N . LYS A 1 158 ? 65.636 -18.963 -36.812 1.00 42.44 158 LYS A N 1
ATOM 1268 C CA . LYS A 1 158 ? 66.883 -18.728 -36.038 1.00 42.44 158 LYS A CA 1
ATOM 1269 C C . LYS A 1 158 ? 67.747 -17.473 -36.280 1.00 42.44 158 LYS A C 1
ATOM 1271 O O . LYS A 1 158 ? 68.243 -17.291 -37.378 1.00 42.44 158 LYS A O 1
ATOM 1276 N N . THR A 1 159 ? 68.135 -16.817 -35.175 1.00 37.97 159 THR A N 1
ATOM 1277 C CA . THR A 1 159 ? 69.510 -16.662 -34.598 1.00 37.97 159 THR A CA 1
ATOM 1278 C C . THR A 1 159 ? 69.409 -15.701 -33.397 1.00 37.97 159 THR A C 1
ATOM 1280 O O . THR A 1 159 ? 68.641 -14.755 -33.482 1.00 37.97 159 THR A O 1
ATOM 1283 N N . GLY A 1 160 ? 70.104 -15.808 -32.266 1.00 38.78 160 GLY A N 1
ATOM 1284 C CA . GLY A 1 160 ? 71.222 -16.640 -31.833 1.00 38.78 160 GLY A CA 1
ATOM 1285 C C . GLY A 1 160 ? 71.924 -15.911 -30.670 1.00 38.78 160 GLY A C 1
ATOM 1286 O O . GLY A 1 160 ? 72.124 -14.709 -30.782 1.00 38.78 160 GLY A O 1
ATOM 1287 N N . ASN A 1 161 ? 72.249 -16.675 -29.619 1.00 37.47 161 ASN A N 1
ATOM 1288 C CA . ASN A 1 161 ? 73.134 -16.424 -28.464 1.00 37.47 161 ASN A CA 1
ATOM 1289 C C . ASN A 1 161 ? 73.005 -15.144 -27.627 1.00 37.47 161 ASN A C 1
ATOM 1291 O O . ASN A 1 161 ? 73.413 -14.062 -28.094 1.00 37.47 161 ASN A O 1
#

Sequence (161 aa):
MPPKSAVIRSPNRAKIDRLLEKGESPRFISNWLKSLETPEKISHTAINNYKKNHFNINQEATIKYNEKKSKERLGKASDKVVSDLEYCDNIIDLAHKIDLRVDHKNKITELDIKKLGLQAVKTKQEILQQGEPEDKNVRVEIVVVDSDEDNTMEAQPKTGN

Secondary structure (DSSP, 8-state):
-PPPPTTTT-TTHHHHHHHHHTT--HHHHHHHHHTSSS-----HHHHHHHHHHT--HHHHHHHHHHHHHHHHHHHHHHHHHHHHHHHHHHHHHHHT-SS----TTTT--HHHHHHHHHHHHHHHHHHHHHTS-TT--------------------------

Radius of gyration: 36.4 Å; chains: 1; bounding box: 101×38×82 Å

Foldseek 3Di:
DPDDQPLVVDPCVVVLLVCVVVVHQLCVVCVVQCPDPDHDNHHSVSSVVCCVPPVVPVVVVVVVVVVVVVVVVVVVVVVVLVVLLVVLVVLLVQLPDDDRDADVVVPGDNVNSVVSNVVSVVVNVVSVVVVDDPPDPDDDDDDDPDDDDDDDDDDDDDDDD